Protein AF-E7RS82-F1 (afdb_monomer_lite)

Radius of gyration: 13.06 Å; chains: 1; bounding box: 39×24×27 Å

Foldseek 3Di:
DWKFKDQAQDTHDIDDPDDDDPVVVVVVVVVVNPPHGDHADADPNDRDIDIDDDDDDDDDD

InterPro domains:
  IPR006260 TonB/TolA, C-terminal [TIGR01352] (4-59)
  IPR037682 TonB, C-terminal [PF03544] (5-59)

pLDDT: mean 70.84, std 9.56, range [52.72, 85.5]

Sequence (61 aa):
MLIFVTEDGLLSNVIIVRSVTPAFDKEALRIVRSMSRRMPGTQNCKVVRVKYNIPINFRAY

Organism: NCBI:txid873533

Structure (mmCIF, N/CA/C/O backbone):
data_AF-E7RS82-F1
#
_entry.id   AF-E7RS82-F1
#
loop_
_atom_site.group_PDB
_atom_site.id
_atom_site.type_symbol
_atom_site.label_atom_id
_atom_site.label_alt_id
_atom_site.label_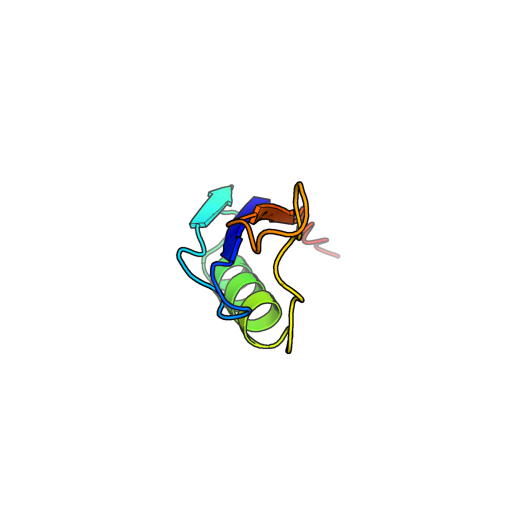comp_id
_atom_site.label_asym_id
_atom_site.label_entity_id
_atom_site.label_seq_id
_atom_site.pdbx_PDB_ins_code
_atom_site.Cartn_x
_atom_site.Cartn_y
_atom_site.Cartn_z
_atom_site.occupancy
_atom_site.B_iso_or_equiv
_atom_site.auth_seq_id
_atom_site.auth_comp_id
_atom_site.auth_asym_id
_atom_site.auth_atom_id
_atom_site.pdbx_PDB_model_num
ATOM 1 N N . MET A 1 1 ? 7.467 4.462 -6.066 1.00 56.03 1 MET A N 1
ATOM 2 C CA . MET A 1 1 ? 6.544 5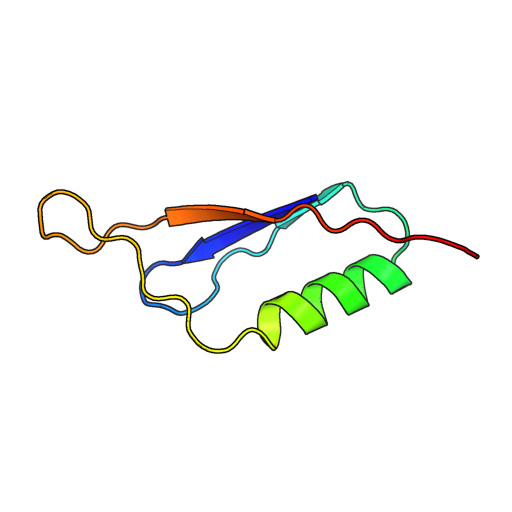.222 -5.183 1.00 56.03 1 MET A CA 1
ATOM 3 C C . MET A 1 1 ? 5.180 4.571 -5.268 1.00 56.03 1 MET A C 1
ATOM 5 O O . MET A 1 1 ? 4.697 4.392 -6.379 1.00 56.03 1 MET A O 1
ATOM 9 N N . LEU A 1 2 ? 4.605 4.173 -4.133 1.00 58.84 2 LEU A N 1
ATOM 10 C CA . LEU A 1 2 ? 3.268 3.585 -4.086 1.00 58.84 2 LEU A CA 1
ATOM 11 C C . LEU A 1 2 ? 2.280 4.564 -3.474 1.00 58.84 2 LEU A C 1
ATOM 13 O O . LEU A 1 2 ? 2.588 5.217 -2.477 1.00 58.84 2 LEU A O 1
ATOM 17 N N . ILE A 1 3 ? 1.098 4.614 -4.069 1.00 56.16 3 ILE A N 1
ATOM 18 C CA . ILE A 1 3 ? -0.052 5.346 -3.562 1.00 56.16 3 ILE A CA 1
ATOM 19 C C . ILE A 1 3 ? -1.145 4.329 -3.311 1.00 56.16 3 ILE A C 1
ATOM 21 O O . ILE A 1 3 ? -1.472 3.565 -4.209 1.00 56.16 3 ILE A O 1
ATOM 25 N N . PHE A 1 4 ? -1.734 4.325 -2.126 1.00 63.09 4 PHE A N 1
ATOM 26 C CA . PHE A 1 4 ? -2.964 3.576 -1.891 1.00 63.09 4 PHE A CA 1
ATOM 27 C C . PHE A 1 4 ? -3.896 4.371 -1.003 1.00 63.09 4 PHE A C 1
ATOM 29 O O . PHE A 1 4 ? -3.498 5.294 -0.283 1.00 63.09 4 PHE A O 1
ATOM 36 N N . VAL A 1 5 ? -5.159 4.009 -1.117 1.00 53.81 5 VAL A N 1
ATOM 37 C CA . VAL A 1 5 ? -6.269 4.654 -0.458 1.00 53.81 5 VAL A CA 1
ATOM 38 C C . VAL A 1 5 ? -6.837 3.649 0.538 1.00 53.81 5 VAL A C 1
ATOM 40 O O . VAL A 1 5 ? -6.957 2.465 0.248 1.00 53.81 5 VAL A O 1
ATOM 43 N N . THR A 1 6 ? -7.132 4.095 1.747 1.00 58.56 6 THR A N 1
ATOM 44 C CA . THR A 1 6 ? -7.779 3.254 2.765 1.00 58.56 6 THR A CA 1
ATOM 45 C C . THR A 1 6 ? -9.094 3.909 3.126 1.00 58.56 6 THR A C 1
ATOM 47 O O . THR A 1 6 ? -9.074 5.038 3.613 1.00 58.56 6 THR A O 1
ATOM 50 N N . GLU A 1 7 ? -10.209 3.231 2.862 1.00 55.19 7 GLU A N 1
ATOM 51 C CA . GLU A 1 7 ? -11.530 3.666 3.336 1.00 55.19 7 GLU A CA 1
ATOM 52 C C . GLU A 1 7 ? -11.821 3.131 4.728 1.00 55.19 7 GLU A C 1
ATOM 54 O O . GLU A 1 7 ? -12.091 3.914 5.626 1.00 55.19 7 GLU A O 1
ATOM 59 N N . ASP A 1 8 ? -11.624 1.831 4.945 1.00 52.72 8 ASP A N 1
ATOM 60 C CA . ASP A 1 8 ? -12.141 1.160 6.148 1.00 52.72 8 ASP A CA 1
ATOM 61 C C . ASP A 1 8 ? -11.082 0.270 6.818 1.00 52.72 8 ASP A C 1
ATOM 63 O O . ASP A 1 8 ? -11.367 -0.767 7.411 1.00 52.72 8 ASP A O 1
ATOM 67 N N . GLY A 1 9 ? -9.806 0.628 6.649 1.00 52.97 9 GLY A N 1
ATOM 68 C CA . GLY A 1 9 ? -8.666 -0.223 7.015 1.00 52.97 9 GLY A CA 1
ATOM 69 C C . GLY A 1 9 ? -8.370 -1.343 6.010 1.00 52.97 9 GLY A C 1
ATOM 70 O O . GLY A 1 9 ? -7.374 -2.055 6.156 1.00 52.97 9 GLY A O 1
ATOM 71 N N . LEU A 1 10 ? -9.178 -1.445 4.950 1.00 57.16 10 LEU A N 1
ATOM 72 C CA . LEU A 1 10 ? -8.907 -2.234 3.753 1.00 57.16 10 LEU A CA 1
ATOM 73 C C . LEU A 1 10 ? -8.124 -1.393 2.737 1.00 57.16 10 LEU A C 1
ATOM 75 O O . LEU A 1 10 ? -8.512 -0.277 2.391 1.00 57.16 10 LEU A O 1
ATOM 79 N N . LEU A 1 11 ? -7.000 -1.941 2.278 1.00 61.94 11 LEU A N 1
ATOM 80 C CA . LEU A 1 11 ? -6.169 -1.379 1.215 1.00 61.94 11 LEU A CA 1
ATOM 81 C C . LEU A 1 11 ? -6.928 -1.427 -0.114 1.00 61.94 11 LEU A C 1
ATOM 83 O O . LEU A 1 11 ? -7.031 -2.489 -0.727 1.00 61.94 11 LEU A O 1
ATOM 87 N N . SER A 1 12 ? -7.422 -0.283 -0.576 1.00 64.44 12 SER A N 1
ATOM 88 C CA . SER A 1 12 ? -8.017 -0.126 -1.901 1.00 64.44 12 SER A CA 1
ATOM 89 C C . SER A 1 12 ? -7.112 0.722 -2.805 1.00 64.44 12 SER A C 1
ATOM 91 O O . SER A 1 12 ? -6.346 1.580 -2.365 1.00 64.44 12 SER A O 1
ATOM 93 N 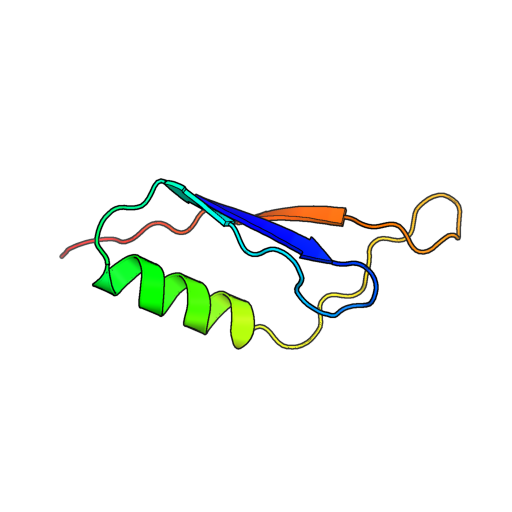N . ASN A 1 13 ? -7.145 0.436 -4.109 1.00 68.44 13 ASN A N 1
ATOM 94 C CA . ASN A 1 13 ? -6.435 1.192 -5.146 1.00 68.44 13 ASN A CA 1
ATOM 95 C C . ASN A 1 13 ? -4.929 1.390 -4.889 1.00 68.44 13 ASN A C 1
ATOM 97 O O . ASN A 1 13 ? -4.446 2.521 -4.849 1.00 68.44 13 ASN A O 1
ATOM 101 N N . VAL A 1 14 ? -4.174 0.294 -4.737 1.00 71.94 14 VAL A N 1
ATOM 102 C CA . VAL A 1 14 ? -2.704 0.364 -4.740 1.00 71.94 14 VAL A CA 1
ATOM 103 C C . VAL A 1 14 ? -2.213 0.650 -6.157 1.00 71.94 14 VAL A C 1
ATOM 105 O O . VAL A 1 14 ? -2.362 -0.175 -7.053 1.00 71.94 14 VAL A O 1
ATOM 108 N N . ILE A 1 15 ? -1.615 1.821 -6.345 1.00 74.06 15 ILE A N 1
ATOM 109 C CA . ILE A 1 15 ? -1.081 2.315 -7.610 1.00 74.06 15 ILE A CA 1
ATOM 110 C C . ILE A 1 15 ? 0.435 2.444 -7.482 1.00 74.06 15 ILE A C 1
ATOM 112 O O . ILE A 1 15 ? 0.953 3.067 -6.548 1.00 74.06 15 ILE A O 1
ATOM 116 N N . ILE A 1 16 ? 1.150 1.885 -8.455 1.00 76.56 16 ILE A N 1
ATOM 117 C CA . ILE A 1 16 ? 2.590 2.071 -8.611 1.00 76.56 16 ILE A CA 1
ATOM 118 C C . ILE A 1 16 ? 2.819 3.327 -9.447 1.00 76.56 16 ILE A C 1
ATOM 120 O O . ILE A 1 16 ? 2.576 3.339 -10.645 1.00 76.56 16 ILE A O 1
ATOM 124 N N . VAL A 1 17 ? 3.278 4.403 -8.808 1.00 74.88 17 VAL A N 1
ATOM 125 C CA . VAL A 1 17 ? 3.553 5.691 -9.474 1.00 74.88 17 VAL A CA 1
ATOM 126 C C . VAL A 1 17 ? 4.863 5.650 -10.247 1.00 74.88 17 VAL A C 1
ATOM 128 O O . VAL A 1 17 ? 5.022 6.326 -11.255 1.00 74.88 17 VAL A O 1
ATOM 131 N N . ARG A 1 18 ? 5.833 4.878 -9.748 1.00 75.69 18 ARG A N 1
ATOM 132 C CA . ARG A 1 18 ? 7.146 4.741 -10.380 1.00 75.69 18 ARG A CA 1
ATOM 133 C C . ARG A 1 18 ? 7.592 3.293 -10.283 1.00 75.69 18 ARG A C 1
ATOM 135 O O . ARG A 1 18 ? 7.985 2.869 -9.194 1.00 75.69 18 ARG A O 1
ATOM 142 N N . SER A 1 19 ? 7.454 2.585 -11.399 1.00 73.81 19 SER A N 1
ATOM 143 C CA . SER A 1 19 ? 7.960 1.228 -11.598 1.00 73.81 19 SER A CA 1
ATOM 144 C C . SER A 1 19 ? 9.462 1.276 -11.889 1.00 73.81 19 SER A C 1
ATOM 146 O O . SER A 1 19 ? 9.960 2.262 -12.440 1.00 73.81 19 SER A O 1
ATOM 148 N N . VAL A 1 20 ? 10.187 0.241 -11.468 1.00 77.06 20 VAL A N 1
ATOM 149 C CA . VAL A 1 20 ? 11.619 0.060 -11.770 1.00 77.06 20 VAL A CA 1
ATOM 150 C C . VAL A 1 20 ? 11.810 -1.246 -12.533 1.00 77.06 20 VAL A C 1
ATOM 152 O O . VAL A 1 20 ? 12.357 -1.242 -13.629 1.00 77.06 20 VAL A O 1
ATOM 155 N N . THR A 1 21 ? 11.318 -2.356 -11.977 1.00 80.44 21 THR A N 1
ATOM 156 C CA . THR A 1 21 ? 11.238 -3.655 -12.655 1.00 80.44 21 THR A CA 1
ATOM 157 C C . THR A 1 21 ? 9.968 -4.396 -12.222 1.00 80.44 21 THR A C 1
ATOM 159 O O . THR A 1 21 ? 9.515 -4.216 -11.086 1.00 80.44 21 THR A O 1
ATOM 162 N N . PRO A 1 22 ? 9.424 -5.302 -13.059 1.00 83.12 22 PRO A N 1
ATOM 163 C CA . PRO A 1 22 ? 8.251 -6.103 -12.696 1.00 83.12 22 PRO A CA 1
ATOM 164 C C . PRO A 1 22 ? 8.450 -6.948 -11.426 1.00 83.12 22 PRO A C 1
ATOM 166 O O . PRO A 1 22 ? 7.504 -7.186 -10.674 1.00 83.12 22 PRO A O 1
ATOM 169 N N . ALA A 1 23 ? 9.685 -7.390 -11.165 1.00 82.81 23 ALA A N 1
ATOM 170 C CA . ALA A 1 23 ? 10.031 -8.145 -9.962 1.00 82.81 23 ALA A CA 1
ATOM 171 C C . ALA A 1 23 ? 9.901 -7.287 -8.693 1.00 82.81 23 ALA A C 1
ATOM 173 O O . ALA A 1 23 ? 9.304 -7.721 -7.707 1.00 82.81 23 ALA A O 1
ATOM 174 N N . PHE A 1 24 ? 10.399 -6.050 -8.734 1.00 82.38 24 PHE A N 1
ATOM 175 C CA . PHE A 1 24 ? 10.290 -5.102 -7.627 1.00 82.38 24 PHE A CA 1
ATOM 176 C C . PHE A 1 24 ? 8.855 -4.635 -7.399 1.00 82.38 24 PHE A C 1
ATOM 178 O O . PHE A 1 24 ? 8.427 -4.521 -6.254 1.00 82.38 24 PHE A O 1
ATOM 185 N N . ASP A 1 25 ? 8.081 -4.450 -8.464 1.00 80.62 25 ASP A N 1
ATOM 186 C CA . ASP A 1 25 ? 6.666 -4.091 -8.371 1.00 80.62 25 ASP A CA 1
ATOM 187 C C . ASP A 1 25 ? 5.842 -5.182 -7.676 1.00 80.62 25 ASP A C 1
ATOM 189 O O . ASP A 1 25 ? 5.030 -4.896 -6.789 1.00 80.62 25 ASP A O 1
ATOM 193 N N . LYS A 1 26 ? 6.090 -6.450 -8.031 1.00 85.50 26 LYS A N 1
ATOM 194 C CA . LYS A 1 26 ? 5.448 -7.606 -7.393 1.00 85.50 26 LYS A CA 1
ATOM 195 C C . LYS A 1 26 ? 5.774 -7.668 -5.902 1.00 85.50 26 LYS A C 1
ATOM 197 O O . LYS A 1 26 ? 4.879 -7.902 -5.088 1.00 85.50 26 LYS A O 1
ATOM 202 N N . GLU A 1 27 ? 7.029 -7.419 -5.548 1.00 85.06 27 GLU A N 1
ATOM 203 C CA . GLU A 1 27 ? 7.476 -7.445 -4.159 1.00 85.06 27 GLU A CA 1
ATOM 204 C C . GLU A 1 27 ? 6.923 -6.263 -3.353 1.00 85.06 27 GLU A C 1
ATOM 206 O O . GLU A 1 27 ? 6.418 -6.434 -2.245 1.00 85.06 27 GLU A O 1
ATOM 211 N N . ALA A 1 28 ? 6.899 -5.072 -3.947 1.00 81.25 28 ALA A N 1
ATOM 212 C CA . ALA A 1 28 ? 6.299 -3.880 -3.365 1.00 81.25 28 ALA A CA 1
ATOM 213 C C . ALA A 1 28 ? 4.801 -4.083 -3.060 1.00 81.25 28 ALA A C 1
ATOM 215 O O . ALA A 1 28 ? 4.333 -3.752 -1.967 1.00 81.25 28 ALA A O 1
ATOM 216 N N . LEU A 1 29 ? 4.052 -4.681 -3.994 1.00 80.50 29 LEU A N 1
ATOM 217 C CA . LEU A 1 29 ? 2.643 -5.039 -3.801 1.00 80.50 29 LEU A CA 1
ATOM 218 C C . LEU A 1 29 ? 2.460 -6.077 -2.692 1.00 80.50 29 LEU A C 1
ATOM 220 O O . LEU A 1 29 ? 1.530 -5.956 -1.891 1.00 80.50 29 LEU A O 1
ATOM 224 N N . ARG A 1 30 ? 3.340 -7.083 -2.624 1.00 84.44 30 ARG A N 1
ATOM 225 C CA . ARG A 1 30 ? 3.316 -8.112 -1.578 1.00 84.44 30 ARG A CA 1
ATOM 226 C C . ARG A 1 30 ? 3.512 -7.493 -0.198 1.00 84.44 30 ARG A C 1
ATOM 228 O O . ARG A 1 30 ? 2.710 -7.762 0.692 1.00 84.44 30 ARG A O 1
ATOM 235 N N . ILE A 1 31 ? 4.512 -6.624 -0.045 1.00 81.12 31 ILE A N 1
ATOM 236 C CA . ILE A 1 31 ? 4.799 -5.917 1.209 1.00 81.12 31 ILE A CA 1
ATOM 237 C C . ILE A 1 31 ? 3.589 -5.084 1.629 1.00 81.12 31 ILE A C 1
ATOM 239 O O . ILE A 1 31 ? 3.108 -5.227 2.753 1.00 81.12 31 ILE A O 1
ATOM 243 N N . VAL A 1 32 ? 3.039 -4.276 0.717 1.00 76.81 32 VAL A N 1
ATOM 244 C CA . VAL A 1 32 ? 1.878 -3.432 1.026 1.00 76.81 32 VAL A CA 1
ATOM 245 C C . VAL A 1 32 ? 0.661 -4.261 1.427 1.00 76.81 32 VAL A C 1
ATOM 247 O O . VAL A 1 32 ? 0.018 -3.912 2.411 1.00 76.81 32 VAL A O 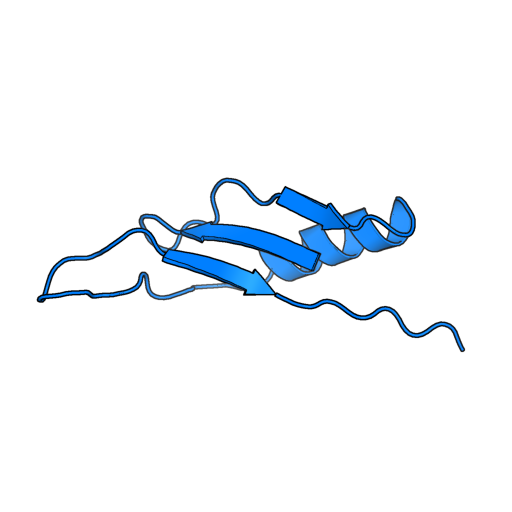1
ATOM 250 N N . ARG A 1 33 ? 0.376 -5.378 0.744 1.00 76.69 33 ARG A N 1
ATOM 251 C CA . ARG A 1 33 ? -0.724 -6.291 1.107 1.00 76.69 33 ARG A CA 1
ATOM 252 C C . ARG A 1 33 ? -0.488 -7.026 2.427 1.00 76.69 33 ARG A C 1
ATOM 254 O O . ARG A 1 33 ? -1.442 -7.273 3.152 1.00 76.69 33 ARG A O 1
ATOM 261 N N . SER A 1 34 ? 0.762 -7.367 2.741 1.00 75.62 34 SER A N 1
ATOM 262 C CA . SER A 1 34 ? 1.132 -8.020 4.005 1.00 75.62 34 SER A CA 1
ATOM 263 C C . SER A 1 34 ? 1.092 -7.077 5.210 1.00 75.62 34 SER A C 1
ATOM 265 O O . SER A 1 34 ? 1.118 -7.529 6.352 1.00 75.62 34 SER A O 1
ATOM 267 N N . MET A 1 35 ? 1.011 -5.765 4.971 1.00 70.94 35 MET A N 1
ATOM 268 C CA . MET A 1 35 ? 0.945 -4.764 6.023 1.00 70.94 35 MET A CA 1
ATOM 269 C C . MET A 1 35 ? -0.449 -4.787 6.668 1.00 70.94 35 MET A C 1
ATOM 271 O O . MET A 1 35 ? -1.372 -4.097 6.234 1.00 70.94 35 MET A O 1
ATOM 275 N N . SER A 1 36 ? -0.617 -5.638 7.682 1.00 56.84 36 SER A N 1
ATOM 276 C CA . SER A 1 36 ? -1.901 -5.827 8.356 1.00 56.84 36 SER A CA 1
ATOM 277 C C . SER A 1 36 ? -2.275 -4.576 9.154 1.00 56.84 36 SER A C 1
ATOM 279 O O . SER A 1 36 ? -1.462 -4.084 9.935 1.00 56.84 36 SER A O 1
ATOM 281 N N . ARG A 1 37 ? -3.518 -4.112 8.976 1.00 54.72 37 ARG A N 1
ATOM 282 C CA . ARG A 1 37 ? -4.156 -2.989 9.683 1.00 54.72 37 ARG A CA 1
ATOM 283 C C . ARG A 1 37 ? -3.463 -1.638 9.524 1.00 54.72 37 ARG A C 1
ATOM 285 O O . ARG A 1 37 ? -2.523 -1.288 10.230 1.00 54.72 37 ARG A O 1
ATOM 292 N N . ARG A 1 38 ? -4.072 -0.794 8.695 1.00 59.12 38 ARG A N 1
ATOM 293 C CA . ARG A 1 38 ? -3.974 0.657 8.864 1.00 59.12 38 ARG A CA 1
ATOM 294 C C . ARG A 1 38 ? -5.256 1.117 9.521 1.00 59.12 38 ARG A C 1
ATOM 296 O O . ARG A 1 38 ? -6.330 0.862 8.986 1.00 59.12 38 ARG A O 1
ATOM 303 N N . MET A 1 39 ? -5.148 1.756 10.680 1.00 56.81 39 MET A N 1
ATOM 304 C CA . MET A 1 39 ? -6.282 2.511 11.197 1.00 56.81 39 MET A CA 1
ATOM 305 C C . MET A 1 39 ? -6.613 3.589 10.158 1.00 56.81 39 MET A C 1
ATOM 307 O O . MET A 1 39 ? -5.691 4.279 9.710 1.00 56.81 39 MET A O 1
ATOM 311 N N . PRO A 1 40 ? -7.873 3.694 9.711 1.00 66.62 40 PRO A N 1
ATOM 312 C CA . PRO A 1 40 ? -8.257 4.762 8.808 1.00 66.62 40 PRO A CA 1
ATOM 313 C C . PRO A 1 40 ? -8.009 6.107 9.500 1.00 66.62 40 PRO A C 1
ATOM 315 O O . PRO A 1 40 ? -8.040 6.205 10.729 1.00 66.62 40 PRO A O 1
ATOM 318 N N . GLY A 1 41 ? -7.705 7.137 8.714 1.00 67.56 41 GLY A N 1
ATOM 319 C CA . GLY A 1 41 ? -7.514 8.463 9.286 1.00 67.56 41 GLY A CA 1
ATOM 320 C C . GLY A 1 41 ? -8.821 8.974 9.868 1.00 67.56 41 GLY A C 1
ATOM 321 O O . GLY A 1 41 ? -9.890 8.764 9.297 1.00 67.56 41 GLY A O 1
ATOM 322 N N . THR A 1 42 ? -8.736 9.673 10.990 1.00 71.44 42 THR A N 1
ATOM 323 C CA . THR A 1 42 ? -9.882 10.354 11.589 1.00 71.44 42 THR A CA 1
ATOM 324 C C . THR A 1 42 ? -9.685 11.851 11.420 1.00 71.44 42 THR A C 1
ATOM 326 O O . THR A 1 42 ? -8.678 12.398 11.863 1.00 71.44 42 THR A O 1
ATOM 329 N N . GLN A 1 43 ? -10.642 12.527 10.792 1.00 74.50 43 GLN A N 1
ATOM 330 C CA . GLN A 1 43 ? -10.645 13.981 10.651 1.00 74.50 43 GLN A CA 1
ATOM 331 C C . GLN A 1 43 ? -11.992 14.509 11.137 1.00 74.50 43 GLN A C 1
ATOM 333 O O . GLN A 1 43 ? -13.042 14.032 10.712 1.00 74.50 43 GLN A O 1
ATOM 338 N N . ASN A 1 44 ? -11.974 15.472 12.062 1.00 82.44 44 ASN A N 1
ATOM 339 C CA . ASN A 1 44 ? -13.180 16.020 12.700 1.00 82.44 44 ASN A CA 1
ATOM 340 C C . ASN A 1 44 ? -14.115 14.930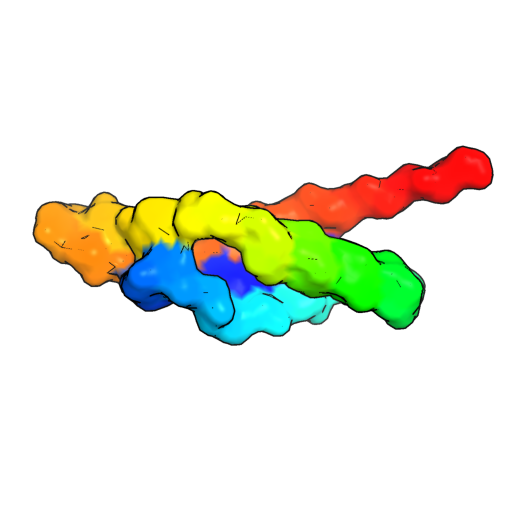 13.268 1.00 82.44 44 ASN A C 1
ATOM 342 O O . ASN A 1 44 ? -15.323 14.960 13.036 1.00 82.44 44 ASN A O 1
ATOM 346 N N . CYS A 1 45 ? -13.548 13.936 13.962 1.00 80.31 45 CYS A N 1
ATOM 347 C CA . CYS A 1 45 ? -14.268 12.782 14.526 1.00 80.31 45 CYS A CA 1
ATOM 348 C C . CYS A 1 45 ? -15.001 11.898 13.497 1.00 80.31 45 CYS A C 1
ATOM 350 O O . CYS A 1 45 ? -15.795 11.043 13.880 1.00 80.31 45 CYS A O 1
ATOM 352 N N . LYS A 1 46 ? -14.725 12.069 12.199 1.00 79.06 46 LYS A N 1
ATOM 353 C CA . LYS A 1 46 ? -15.229 11.213 11.124 1.00 79.06 46 LYS A CA 1
ATOM 354 C C . LYS A 1 46 ? -14.085 10.398 10.544 1.00 79.06 46 LYS A C 1
ATOM 356 O O . LYS A 1 46 ? -12.983 10.911 10.351 1.00 79.06 46 LYS A O 1
ATOM 361 N N . VAL A 1 47 ? -14.358 9.130 10.269 1.00 73.88 47 VAL A N 1
ATOM 362 C CA . VAL A 1 47 ? -13.441 8.279 9.513 1.00 73.88 47 VAL A CA 1
ATOM 363 C C . VAL A 1 47 ? -13.361 8.843 8.098 1.00 73.88 47 VAL A C 1
ATOM 365 O O . VAL A 1 47 ? -14.387 9.019 7.442 1.00 73.88 47 VAL A O 1
ATOM 368 N N . VAL A 1 48 ? -12.156 9.195 7.660 1.00 73.94 48 VAL A N 1
ATOM 369 C CA . VAL A 1 48 ? -11.908 9.756 6.334 1.00 73.94 48 VAL A CA 1
ATOM 370 C C . VAL A 1 48 ? -10.938 8.890 5.554 1.00 73.94 48 VAL A C 1
ATOM 372 O O . VAL A 1 48 ? -9.980 8.315 6.074 1.00 73.94 48 VAL A O 1
ATOM 375 N N . ARG A 1 49 ? -11.189 8.847 4.251 1.00 72.19 49 ARG A N 1
ATOM 376 C CA . ARG A 1 49 ? -10.365 8.160 3.272 1.00 72.19 49 ARG A CA 1
ATOM 377 C C . ARG A 1 49 ? -9.015 8.874 3.146 1.00 72.19 49 ARG A C 1
ATOM 379 O O . ARG A 1 49 ? -8.944 9.981 2.615 1.00 72.19 49 ARG A O 1
ATOM 386 N N . VAL A 1 50 ? -7.937 8.232 3.598 1.00 70.00 50 VAL A N 1
ATOM 387 C CA . VAL A 1 50 ? -6.578 8.796 3.516 1.00 70.00 50 VAL A CA 1
ATOM 388 C C . VAL A 1 50 ? -5.808 8.179 2.358 1.00 70.00 50 VAL A C 1
ATOM 390 O O . VAL A 1 50 ? -5.821 6.964 2.152 1.00 70.00 50 VAL A O 1
ATOM 393 N N . LYS A 1 51 ? -5.113 9.042 1.615 1.00 72.94 51 LYS A N 1
ATOM 394 C CA . LYS A 1 51 ? -4.141 8.672 0.590 1.00 72.94 51 LYS A CA 1
ATOM 395 C C . LYS A 1 51 ? -2.753 8.627 1.224 1.00 72.94 51 LYS A C 1
ATOM 397 O O . LYS A 1 51 ? -2.250 9.655 1.668 1.00 72.94 51 LYS A O 1
ATOM 402 N N . TYR A 1 52 ? -2.125 7.457 1.243 1.00 71.62 52 TYR A N 1
ATOM 403 C CA . TYR A 1 52 ? -0.765 7.297 1.754 1.00 71.62 52 TYR A CA 1
ATOM 404 C C . TYR A 1 52 ? 0.226 7.176 0.602 1.00 71.62 52 TYR A C 1
ATOM 406 O O . TYR A 1 52 ? 0.034 6.370 -0.308 1.00 71.62 52 TYR A O 1
ATOM 414 N N . ASN A 1 53 ? 1.317 7.935 0.689 1.00 72.69 53 ASN A N 1
ATOM 415 C CA . ASN A 1 53 ? 2.457 7.810 -0.209 1.00 72.69 53 ASN A CA 1
ATOM 416 C C . ASN A 1 53 ? 3.574 7.068 0.525 1.00 72.69 53 ASN A C 1
ATOM 418 O O . ASN A 1 53 ? 4.147 7.607 1.470 1.00 72.69 53 ASN A O 1
ATOM 422 N N . ILE A 1 54 ? 3.899 5.850 0.088 1.00 73.81 54 ILE A N 1
ATOM 423 C CA . ILE A 1 54 ? 5.040 5.104 0.631 1.00 73.81 54 ILE A CA 1
ATOM 424 C C . ILE A 1 54 ? 6.199 5.150 -0.368 1.00 73.81 54 ILE A C 1
ATOM 426 O O . ILE A 1 54 ? 6.085 4.604 -1.478 1.00 73.81 54 ILE A O 1
ATOM 430 N N . PRO A 1 55 ? 7.327 5.787 -0.004 1.00 75.88 55 PRO A N 1
ATOM 431 C CA . PRO A 1 55 ? 8.559 5.651 -0.758 1.00 75.88 55 PRO A CA 1
ATOM 432 C C . PRO A 1 55 ? 9.163 4.266 -0.485 1.00 75.88 55 PRO A C 1
ATOM 434 O O . PRO A 1 55 ? 9.562 3.961 0.633 1.00 75.88 55 PRO A O 1
ATOM 437 N N . ILE A 1 56 ? 9.221 3.421 -1.516 1.00 75.56 56 ILE A N 1
ATOM 438 C CA . ILE A 1 56 ? 9.967 2.157 -1.494 1.00 75.56 56 ILE A CA 1
ATOM 439 C C . ILE A 1 56 ? 11.217 2.369 -2.340 1.00 75.56 56 ILE A C 1
ATOM 441 O O . ILE A 1 56 ? 11.106 2.634 -3.539 1.00 75.56 56 ILE A O 1
ATOM 445 N N . ASN A 1 57 ? 12.383 2.278 -1.704 1.00 76.69 57 ASN A N 1
ATOM 446 C CA . ASN A 1 57 ? 13.68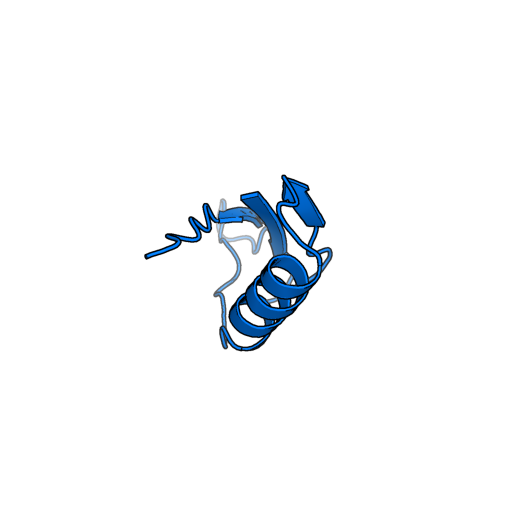2 2.376 -2.358 1.00 76.69 57 ASN A CA 1
ATOM 447 C C . ASN A 1 57 ? 14.298 0.980 -2.437 1.00 76.69 57 ASN A C 1
ATOM 449 O O . ASN A 1 57 ? 14.615 0.383 -1.411 1.00 76.69 57 ASN A O 1
ATOM 453 N N . PHE A 1 58 ? 14.472 0.475 -3.654 1.00 74.06 58 PHE A N 1
ATOM 454 C CA . PHE A 1 58 ? 15.226 -0.749 -3.896 1.00 74.06 58 PHE A CA 1
ATOM 455 C C . PHE A 1 58 ? 16.706 -0.389 -3.998 1.00 74.06 58 PHE A C 1
ATOM 457 O O . PHE A 1 58 ? 17.083 0.453 -4.812 1.00 74.06 58 PHE A O 1
ATOM 464 N N . ARG A 1 59 ? 17.536 -1.002 -3.153 1.00 76.81 59 ARG A N 1
ATOM 465 C CA . ARG A 1 59 ? 18.994 -0.884 -3.223 1.00 76.81 59 ARG A CA 1
ATOM 466 C C . ARG A 1 59 ? 19.518 -2.145 -3.907 1.00 76.81 59 ARG A C 1
ATOM 468 O O . ARG A 1 59 ? 19.322 -3.234 -3.378 1.00 76.81 59 ARG A O 1
ATOM 475 N N . ALA A 1 60 ? 20.111 -1.998 -5.089 1.00 64.88 60 ALA A N 1
ATOM 476 C CA . ALA A 1 60 ? 20.903 -3.063 -5.695 1.00 64.88 60 ALA A CA 1
ATOM 477 C C . ALA A 1 60 ? 22.295 -3.025 -5.051 1.00 64.88 60 ALA A C 1
ATOM 479 O O . ALA A 1 60 ? 22.866 -1.939 -4.922 1.00 64.88 60 ALA A O 1
ATOM 480 N N . TYR A 1 61 ? 22.760 -4.177 -4.572 1.00 56.12 61 TYR A N 1
ATOM 481 C CA . TYR A 1 61 ? 24.139 -4.373 -4.123 1.00 56.12 61 TYR A CA 1
ATOM 482 C C . TYR A 1 61 ? 25.048 -4.636 -5.319 1.00 56.12 61 TYR A C 1
ATOM 484 O O . TYR A 1 61 ? 24.552 -5.251 -6.292 1.00 56.12 61 TYR A O 1
#

Secondary structure (DSSP, 8-state):
-EEEEESSSSEEEEEESS-S-HHHHHHHHHHHHH---PPPEEETTEEE-EEEEE-------